Protein AF-A0A1V1PKZ0-F1 (afdb_monomer_lite)

pLDDT: mean 81.59, std 7.37, range [51.91, 89.69]

Sequence (90 aa):
MLMLVLGPVALAAAVFGFWRPKGILRLAGLGALAAIVAPFLIAYGVGPFLGSGAGLGAALILYAGSAFVMTLAVFAALGAGFRHGWNALR

Secondary structure (DSSP, 8-state):
-HHHHHHHHHHHHHHHHHH--TTHHHHHHHHHHHHHHHHHHHHHHHGGGS-TTTHHHHHHHHHHHHHHHHHHHHHHHHHHHHHHHHHH--

Structure (mmCIF, N/CA/C/O backbone):
data_AF-A0A1V1PKZ0-F1
#
_entry.id   AF-A0A1V1PKZ0-F1
#
loop_
_atom_site.group_PDB
_atom_site.id
_atom_site.type_symbol
_atom_site.label_atom_id
_atom_site.label_alt_id
_atom_site.label_comp_id
_atom_site.label_asym_id
_atom_site.label_entity_id
_atom_site.label_seq_id
_atom_site.pdbx_PDB_ins_code
_atom_site.Cartn_x
_atom_site.Cartn_y
_atom_site.Cartn_z
_atom_site.occupancy
_atom_site.B_iso_or_equiv
_atom_site.auth_seq_id
_atom_site.auth_comp_id
_atom_site.auth_asym_id
_atom_site.auth_atom_id
_atom_site.pdbx_PDB_model_num
ATOM 1 N N . MET A 1 1 ? 14.738 9.670 3.461 1.00 53.84 1 MET A N 1
ATOM 2 C CA . MET A 1 1 ? 13.633 10.578 3.062 1.00 53.84 1 MET A CA 1
ATOM 3 C C . MET A 1 1 ? 12.287 9.872 2.928 1.00 53.84 1 MET A C 1
ATOM 5 O O . MET A 1 1 ? 11.350 10.343 3.551 1.00 53.84 1 MET A O 1
ATOM 9 N N . LEU A 1 2 ? 12.171 8.741 2.214 1.00 51.91 2 LEU A N 1
ATOM 10 C CA . LEU A 1 2 ? 10.879 8.050 2.024 1.00 51.91 2 LEU A CA 1
ATOM 11 C C . LEU A 1 2 ? 10.165 7.674 3.344 1.00 51.91 2 LEU A C 1
ATOM 13 O O . LEU A 1 2 ? 8.967 7.891 3.481 1.00 51.91 2 LEU A O 1
ATOM 17 N N . MET A 1 3 ? 10.910 7.189 4.347 1.00 53.22 3 MET A N 1
ATOM 18 C CA . MET A 1 3 ? 10.362 6.836 5.669 1.00 53.22 3 MET A CA 1
ATOM 19 C C . MET A 1 3 ? 9.819 8.036 6.463 1.00 53.22 3 MET A C 1
ATOM 21 O O . MET A 1 3 ? 8.832 7.889 7.176 1.00 53.22 3 MET A O 1
ATOM 25 N N . LEU A 1 4 ? 10.418 9.225 6.310 1.00 60.12 4 LEU A N 1
ATOM 26 C CA . LEU A 1 4 ? 9.978 10.444 7.005 1.00 60.12 4 LEU A CA 1
ATOM 27 C C . LEU A 1 4 ? 8.650 10.983 6.457 1.00 60.12 4 LEU A C 1
ATOM 29 O O . LEU A 1 4 ? 7.957 11.699 7.166 1.00 60.12 4 LEU A O 1
ATOM 33 N N . VAL A 1 5 ? 8.287 10.629 5.220 1.00 66.81 5 VAL A N 1
ATOM 34 C CA . VAL A 1 5 ? 7.014 11.019 4.591 1.00 66.81 5 VAL A CA 1
ATOM 35 C C . VAL A 1 5 ? 5.954 9.932 4.782 1.00 66.81 5 VAL A C 1
ATOM 37 O O . VAL A 1 5 ? 4.800 10.236 5.063 1.00 66.81 5 VAL A O 1
ATOM 40 N N . LEU A 1 6 ? 6.343 8.657 4.702 1.00 70.56 6 LEU A N 1
ATOM 41 C CA . LEU A 1 6 ? 5.434 7.522 4.885 1.00 70.56 6 LEU A CA 1
ATOM 42 C C . LEU A 1 6 ? 4.813 7.467 6.286 1.00 70.56 6 LEU A C 1
ATOM 44 O O . LEU A 1 6 ? 3.616 7.218 6.405 1.00 70.56 6 LEU A O 1
ATOM 48 N N . GLY A 1 7 ? 5.601 7.728 7.333 1.00 76.69 7 GLY A N 1
ATOM 49 C CA . GLY A 1 7 ? 5.126 7.687 8.720 1.00 76.69 7 GLY A CA 1
ATOM 50 C C . GLY A 1 7 ? 3.970 8.660 9.005 1.00 76.69 7 GLY A C 1
ATOM 51 O O . GLY A 1 7 ? 2.901 8.214 9.423 1.00 76.69 7 GLY A O 1
ATOM 52 N N . PRO A 1 8 ? 4.130 9.972 8.744 1.00 82.81 8 PRO A N 1
ATOM 53 C CA . PRO A 1 8 ? 3.072 10.960 8.959 1.00 82.81 8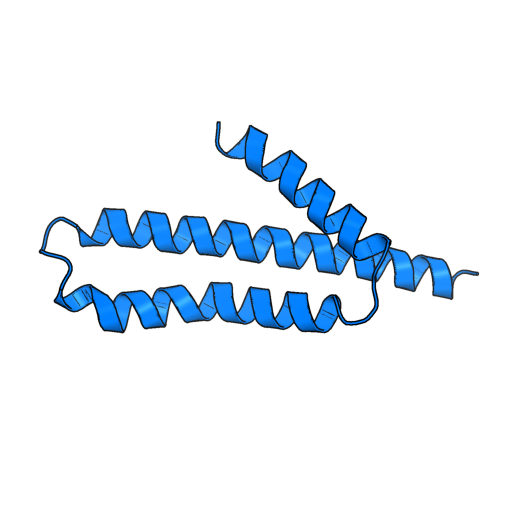 PRO A CA 1
ATOM 54 C C . PRO A 1 8 ? 1.805 10.693 8.142 1.00 82.81 8 PRO A C 1
ATOM 56 O O . PRO A 1 8 ? 0.701 10.853 8.659 1.00 82.81 8 PRO A O 1
ATOM 59 N N . VAL A 1 9 ? 1.938 10.258 6.883 1.00 82.81 9 VAL A N 1
ATOM 60 C CA . VAL A 1 9 ? 0.772 10.002 6.021 1.00 82.81 9 VAL A CA 1
ATOM 61 C C . VAL A 1 9 ? 0.031 8.733 6.461 1.00 82.81 9 VAL A C 1
ATOM 63 O O . VAL A 1 9 ? -1.199 8.732 6.510 1.00 82.81 9 VAL A O 1
ATOM 66 N N . ALA A 1 10 ? 0.750 7.681 6.863 1.00 79.12 10 ALA A N 1
ATOM 67 C CA . ALA A 1 10 ? 0.148 6.483 7.449 1.00 79.12 10 ALA A CA 1
ATOM 68 C C . ALA A 1 10 ? -0.595 6.799 8.757 1.00 79.12 10 ALA A C 1
ATOM 70 O O . ALA A 1 10 ? -1.724 6.345 8.957 1.00 79.12 10 ALA A O 1
ATOM 71 N N . LEU A 1 11 ? -0.008 7.642 9.615 1.00 82.12 11 LEU A N 1
ATOM 72 C CA . LEU A 1 11 ? -0.654 8.112 10.839 1.00 82.12 11 LEU A CA 1
ATOM 73 C C . LEU A 1 11 ? -1.930 8.908 10.523 1.00 82.12 11 LEU A C 1
ATOM 75 O O . LEU A 1 11 ? -2.977 8.649 11.112 1.00 82.12 11 LEU A O 1
ATOM 79 N N . ALA A 1 12 ? -1.874 9.828 9.557 1.00 82.56 12 ALA A N 1
ATOM 80 C CA . ALA A 1 12 ? -3.036 10.602 9.125 1.00 82.56 12 ALA A CA 1
ATOM 81 C C . ALA A 1 12 ? -4.160 9.701 8.584 1.00 82.56 12 ALA A C 1
ATOM 83 O O . ALA A 1 12 ? -5.327 9.906 8.924 1.00 82.56 12 ALA A O 1
ATOM 84 N N . ALA A 1 13 ? -3.820 8.667 7.807 1.00 80.56 13 ALA A N 1
ATOM 85 C CA . ALA A 1 13 ? -4.783 7.682 7.316 1.00 80.56 13 ALA A CA 1
ATOM 86 C C . ALA A 1 13 ? -5.427 6.878 8.457 1.00 80.56 13 ALA A C 1
ATOM 88 O O . ALA A 1 13 ? -6.641 6.667 8.441 1.00 80.56 13 ALA A O 1
ATOM 89 N N . ALA A 1 14 ? -4.657 6.490 9.478 1.00 79.25 14 ALA A N 1
ATOM 90 C CA . ALA A 1 14 ? -5.190 5.823 10.665 1.00 79.25 14 ALA A CA 1
ATOM 91 C C . ALA A 1 14 ? -6.133 6.723 11.474 1.00 79.25 14 ALA A C 1
ATOM 93 O O . ALA A 1 14 ? -7.230 6.298 11.844 1.00 79.25 14 ALA A O 1
ATOM 94 N N . VAL A 1 15 ? -5.748 7.981 11.706 1.00 84.75 15 VAL A N 1
ATOM 95 C CA . VAL A 1 15 ? -6.589 8.965 12.407 1.00 84.75 15 VAL A CA 1
ATOM 96 C C . VAL A 1 15 ? -7.885 9.207 11.632 1.00 84.75 15 VAL A C 1
ATOM 98 O O . VAL A 1 15 ? -8.969 9.177 12.215 1.00 84.75 15 VAL A O 1
ATOM 101 N N . PHE A 1 16 ? -7.802 9.374 10.312 1.00 81.00 16 PHE A N 1
ATOM 102 C CA . PHE A 1 16 ? -8.978 9.527 9.459 1.00 81.00 16 PHE A CA 1
ATOM 103 C C . PHE A 1 16 ? -9.885 8.285 9.503 1.00 81.00 16 PHE A C 1
ATOM 105 O O . PHE A 1 16 ? -11.100 8.414 9.686 1.00 81.00 16 PHE A O 1
ATOM 112 N N . GLY A 1 17 ? -9.286 7.091 9.434 1.00 74.62 17 GLY A N 1
ATOM 113 C CA . GLY A 1 17 ? -9.941 5.795 9.637 1.00 74.62 17 GLY A CA 1
ATOM 114 C C . GLY A 1 17 ? -10.735 5.717 10.936 1.00 74.62 17 GLY A C 1
ATOM 115 O O . GLY A 1 17 ? -11.892 5.290 10.949 1.00 74.62 17 GLY A O 1
ATOM 116 N N . PHE A 1 18 ? -10.130 6.190 12.020 1.00 80.00 18 PHE A N 1
ATOM 117 C CA . PHE A 1 18 ? -10.730 6.202 13.348 1.00 80.00 18 PHE A CA 1
ATOM 118 C C . PHE A 1 18 ? -11.888 7.201 13.475 1.00 80.00 18 PHE A C 1
ATOM 120 O O . PHE A 1 18 ? -12.911 6.886 14.085 1.00 80.00 18 PHE A O 1
ATOM 127 N N . TRP A 1 19 ? -11.765 8.396 12.889 1.00 82.81 19 TRP A N 1
ATOM 128 C CA . TRP A 1 19 ? -12.794 9.442 12.981 1.00 82.81 19 TRP A CA 1
ATOM 129 C C . TRP A 1 19 ? -13.999 9.196 12.063 1.00 82.81 19 TRP A C 1
ATOM 131 O O . TRP A 1 19 ? -15.125 9.541 12.428 1.00 82.81 19 TRP A O 1
ATOM 141 N N . ARG A 1 20 ? -13.803 8.585 10.886 1.00 78.62 20 ARG A N 1
ATOM 142 C CA . ARG A 1 20 ? -14.880 8.290 9.922 1.00 78.62 20 ARG A CA 1
ATOM 143 C C . ARG A 1 20 ? -14.915 6.811 9.507 1.00 78.62 20 ARG A C 1
ATOM 145 O O . ARG A 1 20 ? -14.769 6.505 8.329 1.00 78.62 20 ARG A O 1
ATOM 152 N N . PRO A 1 21 ? -15.224 5.873 10.419 1.00 75.81 21 PRO A N 1
ATOM 153 C CA . PRO A 1 21 ? -15.135 4.437 10.129 1.00 75.81 21 PRO A CA 1
ATOM 154 C C . PRO A 1 21 ? -16.163 3.933 9.097 1.00 75.81 21 PRO A C 1
ATOM 156 O O . PRO A 1 21 ? -15.995 2.850 8.533 1.00 75.81 21 PRO A O 1
ATOM 159 N N . LYS A 1 22 ? -17.247 4.681 8.838 1.00 81.25 22 LYS A N 1
ATOM 160 C CA . LYS A 1 22 ? -18.317 4.256 7.922 1.00 81.25 22 LYS A CA 1
ATOM 161 C C . LYS A 1 22 ? -17.785 4.133 6.493 1.00 81.25 22 LYS A C 1
ATOM 163 O O . LYS A 1 22 ? -17.365 5.114 5.894 1.00 81.25 22 LYS A O 1
ATOM 168 N N . GLY A 1 23 ? -17.831 2.922 5.942 1.00 78.25 23 GLY A N 1
ATOM 169 C CA . GLY A 1 23 ? -17.411 2.639 4.566 1.00 78.25 23 GLY A CA 1
ATOM 170 C C . GLY A 1 23 ? -15.894 2.564 4.350 1.00 78.25 23 GLY A C 1
ATOM 171 O O . GLY A 1 23 ? -15.476 2.060 3.310 1.00 78.25 23 GLY A O 1
ATOM 172 N N . ILE A 1 24 ? -15.068 2.962 5.328 1.00 83.19 24 ILE A N 1
ATOM 173 C CA . ILE A 1 24 ? -13.602 2.939 5.200 1.00 83.19 24 ILE A CA 1
ATOM 174 C C . ILE A 1 24 ? -13.050 1.526 5.030 1.00 83.19 24 ILE A C 1
ATOM 176 O O . ILE A 1 24 ? -12.139 1.346 4.237 1.00 83.19 24 ILE A O 1
ATOM 180 N N . LEU A 1 25 ? -13.631 0.511 5.673 1.00 81.19 25 LEU A N 1
ATOM 181 C CA . LEU A 1 25 ? -13.212 -0.883 5.471 1.00 81.19 25 LEU A CA 1
ATOM 182 C C . LEU A 1 25 ? -13.418 -1.349 4.019 1.00 81.19 25 LEU A C 1
ATOM 184 O O . LEU A 1 25 ? -12.563 -2.033 3.466 1.00 81.19 25 LEU A O 1
ATOM 188 N N . ARG A 1 26 ? -14.519 -0.932 3.372 1.00 82.12 26 ARG A N 1
ATOM 189 C CA . ARG A 1 26 ? -14.768 -1.235 1.951 1.00 82.12 26 ARG A CA 1
ATOM 190 C C . ARG A 1 26 ? -13.791 -0.487 1.047 1.00 82.12 26 ARG A C 1
ATOM 192 O O . ARG A 1 26 ? -13.228 -1.090 0.141 1.00 82.12 26 ARG A O 1
ATOM 199 N N . LEU A 1 27 ? -13.566 0.801 1.309 1.00 82.88 27 LEU A N 1
ATOM 200 C CA . LEU A 1 27 ? -12.619 1.621 0.544 1.00 82.88 27 LEU A CA 1
ATOM 201 C C . LEU A 1 27 ? -11.173 1.137 0.707 1.00 82.88 27 LEU A C 1
ATOM 203 O O . LEU A 1 27 ? -10.443 1.077 -0.275 1.00 82.88 27 LEU A O 1
ATOM 207 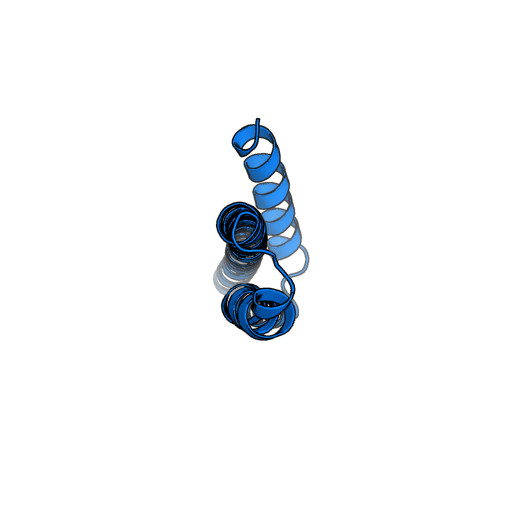N N . ALA A 1 28 ? -10.775 0.735 1.915 1.00 83.69 28 ALA A N 1
ATOM 208 C CA . ALA A 1 28 ? -9.472 0.140 2.191 1.00 83.69 28 ALA A CA 1
ATOM 209 C C . ALA A 1 28 ? -9.308 -1.198 1.462 1.00 83.69 28 ALA A C 1
ATOM 211 O O . ALA A 1 28 ? -8.277 -1.421 0.837 1.00 83.69 28 ALA A O 1
ATOM 212 N N . GLY A 1 29 ? -10.337 -2.052 1.461 1.00 80.81 29 GLY A N 1
ATOM 213 C CA . GLY A 1 29 ? -10.335 -3.291 0.680 1.00 80.81 29 GLY A CA 1
ATOM 214 C C . GLY A 1 29 ? -10.191 -3.048 -0.827 1.00 80.81 29 GLY A C 1
ATOM 215 O O . GLY A 1 29 ? -9.368 -3.690 -1.476 1.00 80.81 29 GLY A O 1
ATOM 216 N N . LEU A 1 30 ? -10.929 -2.078 -1.380 1.00 85.88 30 LEU A N 1
ATOM 217 C CA . LEU A 1 30 ? -10.796 -1.667 -2.784 1.00 85.88 30 LEU A CA 1
ATOM 218 C C . LEU A 1 30 ? -9.408 -1.090 -3.089 1.00 85.88 30 LEU A C 1
ATOM 220 O O . LEU A 1 30 ? -8.827 -1.412 -4.121 1.00 85.88 30 LEU A O 1
ATOM 224 N N . GLY A 1 31 ? -8.860 -0.273 -2.188 1.00 81.38 31 GLY A N 1
ATOM 225 C CA . GLY A 1 31 ? -7.516 0.288 -2.315 1.00 81.38 31 GLY A CA 1
ATOM 226 C C . GLY A 1 31 ? -6.427 -0.784 -2.279 1.00 81.38 31 GLY A C 1
ATOM 227 O O . GLY A 1 31 ? -5.508 -0.742 -3.090 1.00 81.38 31 GLY A O 1
ATOM 228 N N . ALA A 1 32 ? -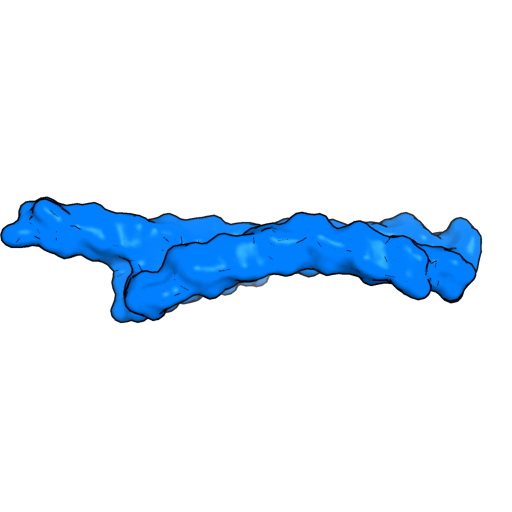6.561 -1.782 -1.404 1.00 87.38 32 ALA A N 1
ATOM 229 C CA . ALA A 1 32 ? -5.658 -2.929 -1.339 1.00 87.38 32 ALA A CA 1
ATOM 230 C C . ALA A 1 32 ? -5.732 -3.782 -2.615 1.00 87.38 32 ALA A C 1
ATOM 232 O O . ALA A 1 32 ? -4.701 -4.125 -3.190 1.00 87.38 32 ALA A O 1
ATOM 233 N N . LEU A 1 33 ? -6.944 -4.064 -3.107 1.00 88.00 33 LEU A N 1
ATOM 234 C CA . LEU A 1 33 ? -7.143 -4.745 -4.390 1.00 88.00 33 LEU A CA 1
ATOM 235 C C . LEU A 1 33 ? -6.503 -3.966 -5.542 1.00 88.00 33 LEU A C 1
ATOM 237 O O . LEU A 1 33 ? -5.790 -4.554 -6.351 1.00 88.00 33 LEU A O 1
ATOM 241 N N . ALA A 1 34 ? -6.700 -2.648 -5.594 1.00 87.75 34 ALA A N 1
ATOM 242 C CA . ALA A 1 34 ? -6.090 -1.797 -6.607 1.00 87.75 34 ALA A CA 1
ATOM 243 C C . ALA A 1 34 ? -4.557 -1.803 -6.514 1.00 87.75 34 ALA A C 1
ATOM 245 O O . ALA A 1 34 ? -3.897 -1.937 -7.539 1.00 87.75 34 ALA A O 1
ATOM 246 N N . ALA A 1 35 ? -3.984 -1.728 -5.310 1.00 86.00 35 ALA A N 1
ATOM 247 C CA . ALA A 1 35 ? -2.538 -1.797 -5.103 1.00 86.00 35 ALA A CA 1
ATOM 248 C C . ALA A 1 35 ? -1.938 -3.131 -5.575 1.00 86.00 35 ALA A C 1
ATOM 250 O O . ALA A 1 35 ? -0.813 -3.163 -6.061 1.00 86.00 35 ALA A O 1
ATOM 251 N N . ILE A 1 36 ? -2.681 -4.232 -5.462 1.00 88.69 36 ILE A N 1
ATOM 252 C CA . ILE A 1 36 ? -2.221 -5.538 -5.939 1.00 88.69 36 ILE A CA 1
ATOM 253 C C . ILE A 1 36 ? -2.382 -5.648 -7.455 1.00 88.69 36 ILE A C 1
ATOM 255 O O . ILE A 1 36 ? -1.450 -6.073 -8.125 1.00 88.69 36 ILE A O 1
ATOM 259 N N . VAL A 1 37 ? -3.541 -5.278 -8.005 1.00 89.69 37 VAL A N 1
ATOM 260 C CA . VAL A 1 37 ? -3.900 -5.544 -9.409 1.00 89.69 37 VAL A CA 1
ATOM 261 C C . VAL A 1 37 ? -3.312 -4.511 -10.376 1.00 89.69 37 VAL A C 1
ATOM 263 O O . VAL A 1 37 ? -2.886 -4.873 -11.475 1.00 89.69 37 VAL A O 1
ATOM 266 N N . ALA A 1 38 ? -3.255 -3.233 -9.991 1.00 84.81 38 ALA A N 1
ATOM 267 C CA . ALA A 1 38 ? -2.828 -2.153 -10.881 1.00 84.81 38 ALA A CA 1
ATOM 268 C C . ALA A 1 38 ? -1.400 -2.330 -11.432 1.00 84.81 38 ALA A C 1
ATOM 270 O O . ALA A 1 38 ? -1.229 -2.127 -12.634 1.00 84.81 38 ALA A O 1
ATOM 271 N N . PRO A 1 39 ? -0.386 -2.765 -10.654 1.00 84.81 39 PRO A N 1
ATOM 272 C CA . PRO A 1 39 ? 0.953 -3.025 -11.184 1.00 84.81 39 PRO A CA 1
ATOM 273 C C . PRO A 1 39 ? 0.963 -4.041 -12.312 1.00 84.81 39 PRO A C 1
ATOM 275 O O . PRO A 1 39 ? 1.663 -3.829 -13.293 1.00 84.81 39 PRO A O 1
ATOM 278 N N . PHE A 1 40 ? 0.172 -5.113 -12.206 1.00 85.19 40 PHE A N 1
ATOM 279 C CA . PHE A 1 40 ? 0.109 -6.143 -13.242 1.00 85.19 40 PHE A CA 1
ATOM 280 C C . PHE A 1 40 ? -0.576 -5.625 -14.503 1.00 85.19 40 PHE A C 1
ATOM 282 O O . PHE A 1 40 ? -0.057 -5.829 -15.598 1.00 85.19 40 PHE A O 1
ATOM 289 N N . LEU A 1 41 ? -1.701 -4.917 -14.358 1.00 87.75 41 LEU A N 1
ATOM 290 C CA . LEU A 1 41 ? -2.404 -4.327 -15.501 1.00 87.75 41 LEU A CA 1
ATOM 291 C C . LEU A 1 41 ? -1.532 -3.297 -16.226 1.00 87.75 41 LEU A C 1
ATOM 293 O O . LEU A 1 41 ? -1.452 -3.309 -17.453 1.00 87.75 41 LEU A O 1
ATOM 297 N N . ILE A 1 42 ? -0.843 -2.437 -15.473 1.00 85.25 42 ILE A N 1
ATOM 298 C CA . ILE A 1 42 ? 0.041 -1.416 -16.039 1.00 85.25 42 ILE A CA 1
ATOM 299 C C . ILE A 1 42 ? 1.286 -2.067 -16.647 1.00 85.25 42 ILE A C 1
ATOM 301 O O . ILE A 1 42 ? 1.671 -1.70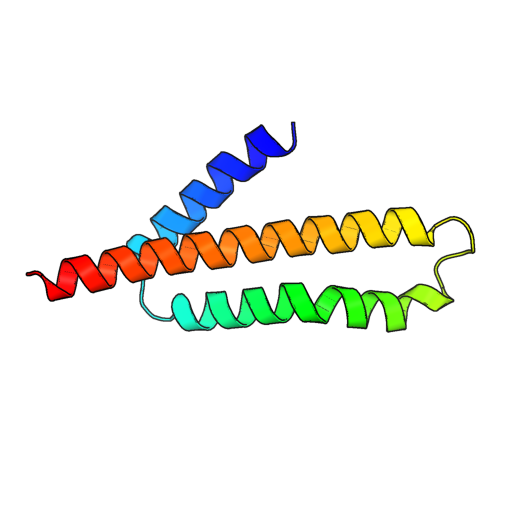4 -17.753 1.00 85.25 42 ILE A O 1
ATOM 305 N N . ALA A 1 43 ? 1.896 -3.055 -15.989 1.00 84.50 43 ALA A N 1
ATOM 306 C CA . ALA A 1 43 ? 3.053 -3.760 -16.534 1.00 84.50 43 ALA A CA 1
ATOM 307 C C . ALA A 1 43 ? 2.709 -4.513 -17.826 1.00 84.50 43 ALA A C 1
ATOM 309 O O . ALA A 1 43 ? 3.499 -4.490 -18.762 1.00 84.50 43 ALA A O 1
ATOM 310 N N . TYR A 1 44 ? 1.531 -5.132 -17.916 1.00 84.94 44 TYR A N 1
ATOM 311 C CA . TYR A 1 44 ? 1.104 -5.832 -19.127 1.00 84.94 44 TYR A CA 1
ATOM 312 C C . TYR A 1 44 ? 0.734 -4.863 -20.260 1.00 84.94 44 TYR A C 1
ATOM 314 O O . TYR A 1 44 ? 1.117 -5.079 -21.407 1.00 84.94 44 TYR A O 1
ATOM 322 N N . GLY A 1 45 ? 0.022 -3.776 -19.944 1.00 85.94 45 GLY A N 1
ATOM 323 C CA . GLY A 1 45 ? -0.420 -2.798 -20.941 1.00 85.94 45 GLY A CA 1
ATOM 324 C C . GLY A 1 45 ? 0.686 -1.857 -21.427 1.00 85.94 45 GLY A C 1
ATOM 325 O O . GLY A 1 45 ? 0.724 -1.514 -22.604 1.00 85.94 45 GLY A O 1
ATOM 326 N N . VAL A 1 46 ? 1.591 -1.442 -20.537 1.00 82.25 46 VAL A N 1
ATOM 327 C CA . VAL A 1 46 ? 2.642 -0.444 -20.816 1.00 82.25 46 VAL A CA 1
ATOM 328 C C . VAL A 1 46 ? 4.012 -1.096 -21.026 1.00 82.25 46 VAL A C 1
ATOM 330 O O . VAL A 1 46 ? 4.861 -0.528 -21.709 1.00 82.25 46 VAL A O 1
ATOM 333 N N . GLY A 1 47 ? 4.226 -2.308 -20.506 1.00 78.25 47 GLY A N 1
ATOM 334 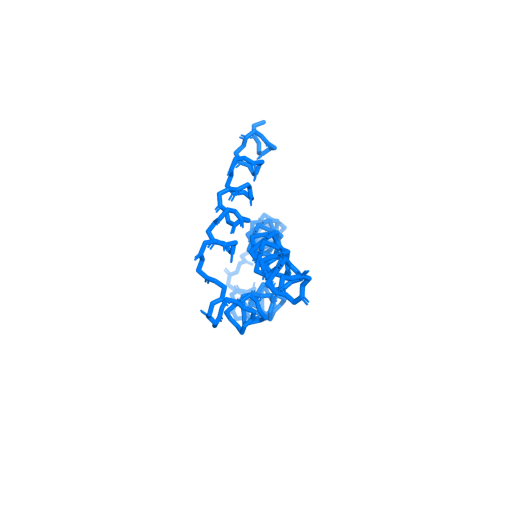C CA . GLY A 1 47 ? 5.473 -3.070 -20.638 1.00 78.25 47 GLY A CA 1
ATOM 335 C C . GLY A 1 47 ? 6.027 -3.162 -22.061 1.00 78.25 47 GLY A C 1
ATOM 336 O O . GLY A 1 47 ? 7.208 -2.878 -22.232 1.00 78.25 47 GLY A O 1
ATOM 337 N N . PRO A 1 48 ? 5.212 -3.465 -23.091 1.00 80.56 48 PRO A N 1
ATOM 338 C CA . PRO A 1 48 ? 5.683 -3.533 -24.478 1.00 80.56 48 PRO A CA 1
ATOM 339 C C . PRO A 1 48 ? 6.212 -2.203 -25.038 1.00 80.56 48 PRO A C 1
ATOM 341 O O . PRO A 1 48 ? 6.986 -2.203 -25.991 1.00 80.56 48 PRO A O 1
ATOM 344 N N . PHE A 1 49 ? 5.798 -1.073 -24.459 1.00 81.88 49 PHE A N 1
ATOM 345 C CA . PHE A 1 49 ? 6.201 0.272 -24.882 1.00 81.88 49 PHE A CA 1
ATOM 346 C C . PHE A 1 49 ? 7.394 0.810 -24.081 1.00 81.88 49 PHE A C 1
ATOM 348 O O . PHE A 1 49 ? 8.011 1.804 -24.468 1.00 81.88 49 PHE A O 1
ATOM 355 N N . LEU A 1 50 ? 7.734 0.163 -22.965 1.00 76.12 50 LEU A 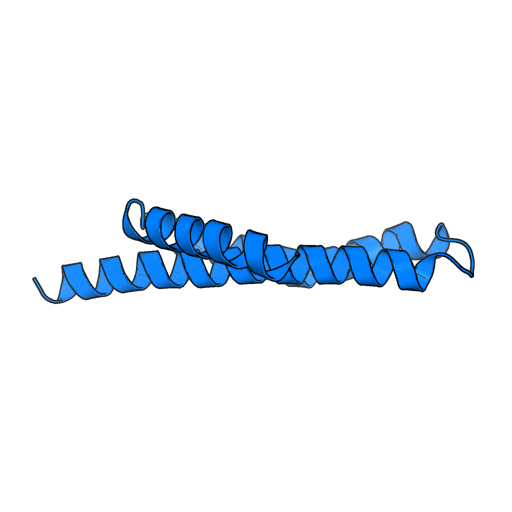N 1
ATOM 356 C CA . LEU A 1 50 ? 8.907 0.489 -22.168 1.00 76.12 50 LEU A CA 1
ATOM 357 C C . LEU A 1 50 ? 10.114 -0.182 -22.826 1.00 76.12 50 LEU A C 1
ATOM 359 O O . LEU A 1 50 ? 10.270 -1.398 -22.768 1.00 76.12 50 LEU A O 1
ATOM 363 N N . GLY A 1 51 ? 10.964 0.617 -23.477 1.00 76.75 51 GLY A N 1
ATOM 364 C CA . GLY A 1 51 ? 12.193 0.128 -24.107 1.00 76.75 51 GLY A CA 1
ATOM 365 C C . GLY A 1 51 ? 13.041 -0.728 -23.154 1.00 76.75 51 GLY A C 1
ATOM 366 O O . GLY A 1 51 ? 12.940 -0.607 -21.932 1.00 76.75 51 GLY A O 1
ATOM 367 N N . SER A 1 52 ? 13.915 -1.566 -23.712 1.00 71.00 52 SER A N 1
ATOM 368 C CA . SER A 1 52 ? 14.657 -2.635 -23.017 1.00 71.00 52 SER A CA 1
ATOM 369 C C . SER A 1 52 ? 15.474 -2.212 -21.779 1.00 71.00 52 SER A C 1
ATOM 371 O O . SER A 1 52 ? 15.853 -3.074 -20.992 1.00 71.00 52 SER A O 1
ATOM 373 N N . GLY A 1 53 ? 15.698 -0.912 -21.550 1.00 72.75 53 GLY A N 1
ATOM 374 C CA . GLY A 1 53 ? 16.334 -0.371 -20.338 1.00 72.75 53 GLY A CA 1
ATOM 375 C C . GLY A 1 53 ? 15.393 0.249 -19.288 1.00 72.75 53 GLY A C 1
ATOM 376 O O . GLY A 1 53 ? 15.806 0.439 -18.147 1.00 72.75 53 GLY A O 1
ATOM 377 N N . ALA A 1 54 ? 14.137 0.564 -19.621 1.00 77.88 54 ALA A N 1
ATOM 378 C CA . ALA A 1 54 ? 13.224 1.309 -18.739 1.00 77.88 54 ALA A CA 1
ATOM 379 C C . ALA A 1 54 ? 12.373 0.417 -17.813 1.00 77.88 54 ALA A C 1
ATOM 381 O O . ALA A 1 54 ? 11.790 0.907 -16.842 1.00 77.88 54 ALA A O 1
ATOM 382 N N . GLY A 1 55 ? 12.310 -0.892 -18.084 1.00 77.75 55 GLY A N 1
ATOM 383 C CA . GLY A 1 55 ? 11.418 -1.821 -17.381 1.00 77.75 55 GLY A CA 1
ATOM 384 C C . GLY A 1 55 ? 11.664 -1.906 -15.871 1.00 77.75 55 GLY A C 1
ATOM 385 O O . GLY A 1 55 ? 10.716 -1.916 -15.090 1.00 77.75 55 GLY A O 1
ATOM 386 N N . LEU A 1 56 ? 12.930 -1.889 -15.442 1.00 79.12 56 LEU A N 1
ATOM 387 C CA . LEU A 1 56 ? 13.299 -2.022 -14.026 1.00 79.12 56 LEU A CA 1
ATOM 388 C C . LEU A 1 56 ? 12.933 -0.765 -13.214 1.00 79.12 56 LEU A C 1
ATOM 390 O O . LEU A 1 56 ? 12.400 -0.869 -12.110 1.00 79.12 56 LEU A O 1
ATOM 394 N N . GLY A 1 57 ? 13.146 0.425 -13.786 1.00 82.69 57 GLY A N 1
ATOM 395 C CA . GLY A 1 57 ? 12.764 1.695 -13.160 1.00 82.69 57 GLY A CA 1
ATOM 396 C C . GLY A 1 57 ? 11.246 1.866 -13.063 1.00 82.69 57 GLY A C 1
ATOM 397 O O . GLY A 1 57 ? 10.730 2.229 -12.006 1.00 82.69 57 GLY A O 1
ATOM 398 N N . ALA A 1 58 ? 10.520 1.532 -14.132 1.00 82.44 58 ALA A N 1
ATOM 399 C CA . ALA A 1 58 ? 9.059 1.566 -14.135 1.00 82.44 58 ALA A CA 1
ATOM 400 C C . ALA A 1 58 ? 8.463 0.582 -13.114 1.00 82.44 58 ALA A C 1
ATOM 402 O O . ALA A 1 58 ? 7.562 0.951 -12.358 1.00 82.44 58 ALA A O 1
ATOM 403 N N . ALA A 1 59 ? 9.009 -0.636 -13.026 1.00 83.00 59 ALA A N 1
ATOM 404 C CA . ALA A 1 59 ? 8.594 -1.620 -12.032 1.00 83.00 59 ALA A CA 1
ATOM 405 C C . ALA A 1 59 ? 8.793 -1.099 -10.600 1.00 83.00 59 ALA A C 1
ATOM 407 O O . ALA A 1 59 ? 7.868 -1.174 -9.793 1.00 83.00 59 ALA A O 1
ATOM 408 N N . LEU A 1 60 ? 9.954 -0.513 -10.286 1.00 84.38 60 LEU A N 1
ATOM 409 C CA . LEU A 1 60 ? 10.223 0.049 -8.957 1.00 84.38 60 LEU A CA 1
ATOM 410 C C . LEU A 1 60 ? 9.226 1.147 -8.569 1.00 84.38 60 LEU A C 1
ATOM 412 O O . LEU A 1 60 ? 8.739 1.147 -7.441 1.00 84.38 60 LEU A O 1
ATOM 416 N N . ILE A 1 61 ? 8.885 2.050 -9.492 1.00 85.88 61 ILE A N 1
ATOM 417 C CA . ILE A 1 61 ? 7.907 3.120 -9.239 1.00 85.88 61 ILE A CA 1
ATOM 418 C C . ILE A 1 61 ? 6.511 2.534 -8.992 1.00 85.88 61 ILE A C 1
ATOM 420 O O . ILE A 1 61 ? 5.836 2.933 -8.040 1.00 85.88 61 ILE A O 1
ATOM 424 N N . LEU A 1 62 ? 6.089 1.560 -9.803 1.00 86.56 62 LEU A N 1
ATOM 425 C CA . LEU A 1 62 ? 4.781 0.910 -9.667 1.00 86.56 62 LEU A CA 1
ATOM 426 C C . LEU A 1 62 ? 4.658 0.127 -8.356 1.00 86.56 62 LEU A C 1
ATOM 428 O O . LEU A 1 62 ? 3.646 0.243 -7.656 1.00 86.56 62 LEU A O 1
ATOM 432 N N . TYR A 1 63 ? 5.693 -0.626 -7.985 1.00 85.25 63 TYR A N 1
ATOM 433 C CA . TYR A 1 63 ? 5.719 -1.352 -6.718 1.00 85.25 63 TYR A CA 1
ATOM 434 C C . TYR A 1 63 ? 5.807 -0.409 -5.515 1.00 85.25 63 TYR A C 1
ATOM 436 O O . TYR A 1 63 ? 5.105 -0.632 -4.530 1.00 85.25 63 TYR A O 1
ATOM 444 N N . ALA A 1 64 ? 6.585 0.676 -5.593 1.00 85.44 64 ALA A N 1
ATOM 445 C CA . ALA A 1 64 ? 6.642 1.682 -4.532 1.00 85.44 64 ALA A CA 1
ATOM 446 C C . ALA A 1 64 ? 5.285 2.377 -4.327 1.00 85.44 64 ALA A C 1
ATOM 448 O O . ALA A 1 64 ? 4.831 2.516 -3.190 1.00 85.44 64 ALA A O 1
ATOM 449 N N . GLY A 1 65 ? 4.603 2.758 -5.413 1.00 85.38 65 GLY A N 1
ATOM 450 C CA . GLY A 1 65 ? 3.255 3.329 -5.351 1.00 85.38 65 GLY A CA 1
ATOM 451 C C . GLY A 1 65 ? 2.236 2.352 -4.761 1.00 85.38 65 GLY A C 1
ATOM 452 O O . GLY A 1 65 ? 1.411 2.729 -3.931 1.00 85.38 65 GLY A O 1
ATOM 453 N N . SER A 1 66 ? 2.343 1.075 -5.111 1.00 86.81 66 SER A N 1
ATOM 454 C CA . SER A 1 66 ? 1.455 0.032 -4.587 1.00 86.81 66 SER A CA 1
ATOM 455 C C . SER A 1 66 ? 1.682 -0.236 -3.108 1.00 86.81 66 SER A C 1
ATOM 457 O O . SER A 1 66 ? 0.726 -0.283 -2.337 1.00 86.81 66 SER A O 1
ATOM 459 N N . ALA A 1 67 ? 2.942 -0.324 -2.680 1.00 85.62 67 ALA A N 1
ATOM 460 C CA . ALA A 1 67 ? 3.295 -0.436 -1.270 1.00 85.62 67 ALA A CA 1
ATOM 461 C C . ALA A 1 67 ? 2.775 0.765 -0.464 1.00 85.62 67 ALA A C 1
ATOM 463 O O . ALA A 1 67 ? 2.255 0.590 0.640 1.00 85.62 67 ALA A O 1
ATOM 464 N N . PHE A 1 68 ? 2.848 1.974 -1.029 1.00 87.00 68 PHE A N 1
ATOM 465 C CA . PHE A 1 68 ? 2.297 3.183 -0.421 1.00 87.00 68 PHE A CA 1
ATOM 466 C C . PHE A 1 68 ? 0.775 3.088 -0.238 1.00 87.00 68 PHE A C 1
ATOM 468 O O . PHE A 1 68 ? 0.284 3.226 0.883 1.00 87.00 68 PHE A O 1
ATOM 475 N N . VAL A 1 69 ? 0.027 2.779 -1.303 1.00 87.56 69 VAL A N 1
ATOM 476 C CA . VAL A 1 69 ? -1.441 2.639 -1.246 1.00 87.56 69 VAL A CA 1
ATOM 477 C C . VAL A 1 69 ? -1.858 1.529 -0.277 1.00 87.56 69 VAL A C 1
ATOM 479 O O . VAL A 1 69 ? -2.770 1.728 0.527 1.00 87.56 69 VAL A O 1
ATOM 482 N N . MET A 1 70 ? -1.157 0.394 -0.292 1.00 87.00 70 MET A N 1
ATOM 483 C CA . MET A 1 70 ? -1.412 -0.724 0.617 1.00 87.00 70 MET A CA 1
ATOM 484 C C . MET A 1 70 ? -1.193 -0.325 2.078 1.00 87.00 70 MET A C 1
ATOM 486 O O . MET A 1 70 ? -2.019 -0.626 2.937 1.00 87.00 70 MET A O 1
ATOM 490 N N . THR A 1 71 ? -0.119 0.416 2.358 1.00 87.31 71 THR A N 1
ATOM 491 C CA . THR A 1 71 ? 0.160 0.934 3.702 1.00 87.31 71 THR A CA 1
ATOM 492 C C . THR A 1 71 ? -0.991 1.819 4.182 1.00 87.31 71 THR A C 1
ATOM 494 O O . THR A 1 71 ? -1.531 1.593 5.264 1.00 87.31 71 THR A O 1
ATOM 497 N N . LEU A 1 72 ? -1.449 2.771 3.365 1.00 86.81 72 LEU A N 1
ATOM 498 C CA . LEU A 1 72 ? -2.574 3.641 3.730 1.00 86.81 72 LEU A CA 1
ATOM 499 C C . LEU A 1 72 ? -3.870 2.864 3.971 1.00 86.81 72 LEU A C 1
ATOM 501 O O . LEU A 1 72 ? -4.578 3.152 4.937 1.00 86.81 72 LEU A O 1
ATOM 505 N N . ALA A 1 73 ? -4.164 1.872 3.130 1.00 86.00 73 ALA A N 1
ATOM 506 C CA . ALA A 1 73 ? -5.336 1.019 3.284 1.00 86.00 73 ALA A CA 1
ATOM 507 C C . ALA A 1 73 ? -5.306 0.256 4.618 1.00 86.00 73 ALA A C 1
ATOM 509 O O . ALA A 1 73 ? -6.297 0.264 5.351 1.00 86.00 73 ALA A O 1
ATOM 510 N N . VAL A 1 74 ? -4.162 -0.340 4.969 1.00 89.25 74 VAL A N 1
ATOM 511 C CA . VAL A 1 74 ? -3.981 -1.064 6.236 1.00 89.25 74 VAL A CA 1
ATOM 512 C C . VAL A 1 74 ? -4.159 -0.129 7.430 1.00 89.25 74 VAL A C 1
ATOM 514 O O . VAL A 1 74 ? -4.937 -0.432 8.331 1.00 89.25 74 VAL A O 1
ATOM 517 N N . PHE A 1 75 ? -3.499 1.031 7.434 1.00 89.25 75 PHE A N 1
ATOM 518 C CA . PHE A 1 75 ? -3.597 1.973 8.551 1.00 89.25 75 PHE A CA 1
ATOM 519 C C . PHE A 1 75 ? -5.008 2.559 8.705 1.00 89.25 75 PHE A C 1
ATOM 521 O O . PHE A 1 75 ? -5.514 2.642 9.826 1.00 89.25 75 PHE A O 1
ATOM 528 N N . ALA A 1 76 ? -5.691 2.888 7.605 1.00 84.56 76 ALA A N 1
ATOM 529 C CA . ALA A 1 76 ? -7.083 3.335 7.645 1.00 84.56 76 ALA A CA 1
ATOM 530 C C . ALA A 1 76 ? -8.030 2.241 8.173 1.00 84.56 76 ALA A C 1
ATOM 532 O O . ALA A 1 76 ? -8.917 2.530 8.983 1.00 84.56 76 ALA A O 1
ATOM 533 N N . ALA A 1 77 ? -7.824 0.984 7.763 1.00 85.38 77 ALA A N 1
ATOM 534 C CA . ALA A 1 77 ? -8.588 -0.158 8.260 1.00 85.38 77 ALA A CA 1
ATOM 535 C C . ALA A 1 77 ? -8.341 -0.407 9.756 1.00 85.38 77 ALA A C 1
ATOM 537 O O . ALA A 1 77 ? -9.303 -0.612 10.496 1.00 85.38 77 ALA A O 1
ATOM 538 N N . LEU A 1 78 ? -7.088 -0.319 10.216 1.00 88.12 78 LEU A N 1
ATOM 539 C CA . LEU A 1 78 ? -6.738 -0.413 11.636 1.00 88.12 78 LEU A CA 1
ATOM 540 C C . LEU A 1 78 ? -7.437 0.681 12.448 1.00 88.12 78 LEU A C 1
ATOM 542 O O . LEU A 1 78 ? -8.094 0.373 13.439 1.00 88.12 78 LEU A O 1
ATOM 546 N N . GLY A 1 79 ? -7.372 1.939 12.003 1.00 85.19 79 GLY A N 1
ATOM 547 C CA . GLY A 1 79 ? -8.064 3.052 12.659 1.00 85.19 79 GLY A CA 1
ATOM 548 C C . GLY A 1 79 ? -9.575 2.823 12.775 1.00 85.19 79 GLY A C 1
ATOM 549 O O . GLY A 1 79 ? -10.152 2.972 13.855 1.00 85.19 79 GLY A O 1
ATOM 550 N N . ALA A 1 80 ? -10.221 2.391 11.689 1.00 85.12 80 ALA A N 1
ATOM 551 C CA . ALA A 1 80 ? -11.651 2.081 11.695 1.00 85.12 80 ALA A CA 1
ATOM 552 C C . ALA A 1 80 ? -12.001 0.871 12.579 1.00 85.12 80 ALA A C 1
ATOM 554 O O . ALA A 1 80 ? -13.039 0.882 13.251 1.00 85.12 80 ALA A O 1
ATOM 555 N N . GLY A 1 81 ? -11.134 -0.146 12.605 1.00 85.12 81 GLY A N 1
ATOM 556 C CA . GLY A 1 81 ? -11.248 -1.325 13.461 1.00 85.12 81 GLY A CA 1
ATOM 557 C C . GLY A 1 81 ? -11.153 -0.974 14.944 1.00 85.12 81 GLY A C 1
ATOM 558 O O . GLY A 1 81 ? -12.032 -1.356 15.715 1.00 85.12 81 GLY A O 1
ATOM 559 N N . PHE A 1 82 ? -10.170 -0.155 15.334 1.00 87.69 82 PHE A N 1
ATOM 560 C CA . PHE A 1 82 ? -10.048 0.364 16.700 1.00 87.69 82 PHE A CA 1
ATOM 561 C C . PHE A 1 82 ? -11.297 1.133 17.133 1.00 87.69 82 PHE A C 1
ATOM 563 O O . PHE A 1 82 ? -11.778 0.942 18.249 1.00 87.69 82 PHE A O 1
ATOM 570 N N . ARG A 1 83 ? -11.869 1.965 16.251 1.00 83.75 83 ARG A N 1
ATOM 571 C CA . ARG A 1 83 ? -13.109 2.692 16.559 1.00 83.75 83 ARG A CA 1
ATOM 572 C C . ARG A 1 83 ? -14.300 1.752 16.757 1.00 83.75 83 ARG A C 1
ATOM 574 O O . ARG A 1 83 ? -15.097 1.987 17.662 1.00 83.75 83 ARG A O 1
ATOM 581 N N . HIS A 1 84 ? -14.427 0.705 15.940 1.00 83.50 84 HIS A N 1
ATOM 582 C CA . HIS A 1 84 ? -15.474 -0.308 16.113 1.00 83.50 84 HIS A CA 1
ATOM 583 C C . HIS A 1 84 ? -15.307 -1.088 17.418 1.00 83.50 84 HIS A C 1
ATOM 585 O O . HIS A 1 84 ? -16.278 -1.219 18.157 1.00 83.50 84 HIS A O 1
ATOM 591 N N . GLY A 1 85 ? -14.091 -1.544 17.731 1.00 84.88 85 GLY A N 1
ATOM 592 C CA . GLY A 1 85 ? -13.807 -2.243 18.987 1.00 84.88 85 GLY A CA 1
ATOM 593 C C . GLY A 1 85 ? -14.094 -1.372 20.211 1.00 84.88 85 GLY A C 1
ATOM 594 O O . GLY A 1 85 ? -14.737 -1.823 21.152 1.00 84.88 85 GLY A O 1
ATOM 595 N N . TRP A 1 86 ? -13.711 -0.093 20.164 1.00 85.75 86 TRP A N 1
ATOM 596 C CA . TRP A 1 86 ? -14.010 0.867 21.228 1.00 85.75 86 TRP A CA 1
ATOM 597 C C . TRP A 1 86 ? -15.513 1.083 21.432 1.00 85.75 86 TRP A C 1
ATOM 599 O O . TRP A 1 86 ? -15.978 1.169 22.564 1.00 85.75 86 TRP A O 1
ATOM 609 N N . ASN A 1 87 ? -16.276 1.167 20.341 1.00 84.19 87 ASN A N 1
ATOM 610 C CA . ASN A 1 87 ? -17.727 1.312 20.411 1.00 84.19 87 ASN A CA 1
ATOM 611 C C . ASN A 1 87 ? -18.429 0.037 20.897 1.00 84.19 87 ASN A C 1
ATOM 613 O O . ASN A 1 87 ? -19.497 0.153 21.471 1.00 84.19 87 ASN A O 1
ATOM 617 N N . ALA A 1 88 ? -17.867 -1.150 20.655 1.00 83.56 88 ALA A N 1
ATOM 618 C CA . ALA A 1 88 ? -18.433 -2.420 21.116 1.00 83.56 88 ALA A CA 1
ATOM 619 C C . ALA A 1 88 ? -18.164 -2.699 22.607 1.00 83.56 88 ALA A C 1
ATOM 621 O O . ALA A 1 88 ? -18.861 -3.503 23.215 1.00 83.56 88 ALA A O 1
ATOM 622 N N . LEU A 1 89 ? -17.140 -2.059 23.181 1.00 87.31 89 LEU A N 1
ATOM 623 C CA . LEU A 1 89 ? -16.785 -2.144 24.602 1.00 87.31 89 LEU A CA 1
ATOM 624 C C . LEU A 1 89 ? -17.533 -1.126 25.483 1.00 87.31 89 LEU A C 1
ATOM 626 O O . LEU A 1 89 ? -17.410 -1.193 26.705 1.00 87.31 89 LEU A O 1
ATOM 630 N N . ARG A 1 90 ? -18.250 -0.170 24.882 1.00 69.88 90 ARG A N 1
ATOM 631 C CA . ARG A 1 90 ? -19.105 0.809 25.571 1.00 69.88 90 ARG A CA 1
ATOM 632 C C . ARG A 1 90 ? -20.561 0.384 25.502 1.00 69.88 90 ARG A C 1
ATOM 634 O O . ARG A 1 90 ? -21.255 0.641 26.506 1.00 69.88 90 ARG A O 1
#

Foldseek 3Di:
DVVVVLVVLLQVLLQVLQVCVVCLLVVLVVLLVCLVVVLVVCCVVCVVVQPPPCSVVSSVVSNVVSVSSNSSSVSSNNSSVVNVVVVVVD

Radius of gyration: 16.33 Å; chains: 1; bounding box: 35×17×50 Å